Protein AF-A0A3D4BNL2-F1 (afdb_monomer_lite)

Secondary structure (DSSP, 8-state):
-HHHHHHHHTT--EEE-SS-BTTTTTSS---TT-B-TT--HHHHHHHHHHTT-EEEEEE--TT-HHHHHTTHHHHHHHHHHTT---EEE-

Structure (mmCIF, N/CA/C/O backbone):
data_AF-A0A3D4BNL2-F1
#
_entry.id   AF-A0A3D4BNL2-F1
#
loop_
_atom_site.group_PDB
_atom_site.id
_atom_site.type_symbol
_atom_site.label_atom_id
_atom_site.label_alt_id
_atom_site.label_comp_id
_atom_site.label_asym_id
_atom_site.label_entity_id
_atom_site.label_seq_id
_atom_site.pdbx_PDB_ins_code
_atom_site.Cartn_x
_atom_site.Cartn_y
_atom_site.Cartn_z
_atom_site.occupancy
_atom_site.B_iso_or_equiv
_atom_site.auth_seq_id
_atom_site.auth_comp_id
_atom_s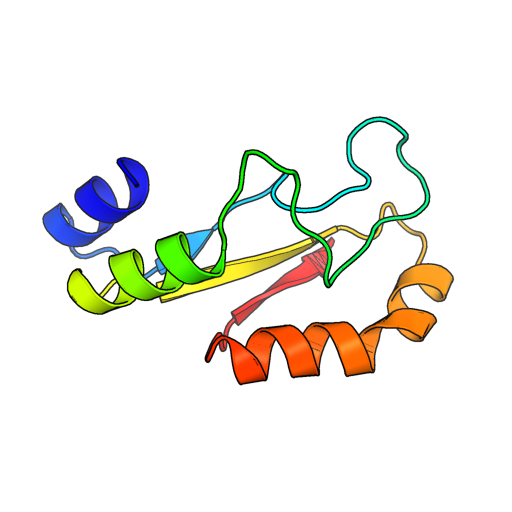ite.auth_asym_id
_atom_site.auth_atom_id
_atom_site.pdbx_PDB_model_num
ATOM 1 N N . LYS A 1 1 ? 1.830 0.862 12.699 1.00 97.62 1 LYS A N 1
ATOM 2 C CA . LYS A 1 1 ? 0.689 0.577 13.606 1.00 97.62 1 LYS A CA 1
ATOM 3 C C . LYS A 1 1 ? 0.282 1.805 14.410 1.00 97.62 1 LYS A C 1
ATOM 5 O O . LYS A 1 1 ? -0.881 2.146 14.335 1.00 97.62 1 LYS A O 1
ATOM 10 N N . GLU A 1 2 ? 1.210 2.538 15.030 1.00 98.56 2 GLU A N 1
ATOM 11 C CA . GLU A 1 2 ? 0.900 3.793 15.751 1.00 98.56 2 GLU A CA 1
ATOM 12 C C . GLU A 1 2 ? 0.043 4.786 14.940 1.00 98.56 2 GLU A C 1
ATOM 14 O O . GLU A 1 2 ? -0.926 5.331 15.450 1.00 98.56 2 GLU A O 1
ATOM 19 N N . TYR A 1 3 ? 0.325 4.954 13.643 1.00 98.75 3 TYR A N 1
ATOM 20 C CA . TYR A 1 3 ? -0.489 5.798 12.756 1.00 98.75 3 TYR A CA 1
ATOM 21 C C . TYR A 1 3 ? -1.910 5.264 12.512 1.00 98.75 3 TYR A C 1
ATOM 23 O O . TYR A 1 3 ? -2.823 6.053 12.306 1.00 98.75 3 TYR A O 1
ATOM 31 N N . ILE A 1 4 ? -2.105 3.943 12.543 1.00 98.88 4 ILE A N 1
ATOM 32 C CA . ILE A 1 4 ? -3.433 3.315 12.463 1.00 98.88 4 ILE A CA 1
ATOM 33 C C . ILE A 1 4 ? -4.199 3.574 13.759 1.00 98.88 4 ILE A C 1
ATOM 35 O O . ILE A 1 4 ? -5.376 3.907 13.705 1.00 98.88 4 ILE A O 1
ATOM 39 N N . ASP A 1 5 ? -3.535 3.461 14.911 1.00 98.81 5 ASP A N 1
ATOM 40 C CA . ASP A 1 5 ? -4.148 3.769 16.207 1.00 98.81 5 ASP A CA 1
ATOM 41 C C . ASP A 1 5 ? -4.573 5.236 16.277 1.00 98.81 5 ASP A C 1
ATOM 43 O O . ASP A 1 5 ? -5.733 5.526 16.556 1.00 98.81 5 ASP A O 1
ATOM 47 N N . PHE A 1 6 ? -3.674 6.149 15.902 1.00 98.88 6 PHE A N 1
ATOM 48 C CA . PHE A 1 6 ? -3.987 7.569 15.801 1.00 98.88 6 PHE A CA 1
ATOM 49 C C . PHE A 1 6 ? -5.160 7.825 14.848 1.00 98.88 6 PHE A C 1
ATOM 51 O O . PHE A 1 6 ? -6.071 8.582 15.176 1.00 98.88 6 PHE A O 1
ATOM 58 N N . ALA A 1 7 ? -5.168 7.188 13.674 1.00 98.81 7 ALA A N 1
ATOM 59 C CA . ALA A 1 7 ? -6.249 7.345 12.712 1.00 98.81 7 ALA A CA 1
ATOM 60 C C . ALA A 1 7 ? -7.597 6.878 13.286 1.00 98.81 7 ALA A C 1
ATOM 62 O O . ALA A 1 7 ? -8.583 7.610 13.197 1.00 98.81 7 ALA A O 1
ATOM 63 N N . ALA A 1 8 ? -7.622 5.723 13.953 1.00 98.75 8 ALA A N 1
ATOM 64 C CA . ALA A 1 8 ? -8.819 5.172 14.579 1.00 98.75 8 ALA A CA 1
ATOM 65 C C . ALA A 1 8 ? -9.351 6.066 15.711 1.00 98.75 8 ALA A C 1
ATOM 67 O O . ALA A 1 8 ? -10.549 6.335 15.777 1.00 98.75 8 ALA A O 1
ATOM 68 N N . GLU A 1 9 ? -8.464 6.581 16.568 1.00 98.75 9 GLU A N 1
ATOM 69 C CA . GLU A 1 9 ? -8.818 7.484 17.673 1.00 98.75 9 GLU A CA 1
ATOM 70 C C . GLU A 1 9 ? -9.371 8.834 17.191 1.00 98.75 9 GLU A C 1
ATOM 72 O O . GLU A 1 9 ? -10.139 9.477 17.906 1.00 98.75 9 GLU A O 1
ATOM 77 N N . ASN A 1 10 ? -9.010 9.255 15.975 1.00 98.75 10 ASN A N 1
ATOM 78 C CA . ASN A 1 10 ? -9.356 10.566 15.422 1.00 98.75 10 ASN A CA 1
ATOM 79 C C . ASN A 1 10 ? -10.358 10.502 14.255 1.00 98.75 10 ASN A C 1
ATOM 81 O O . ASN A 1 10 ? -10.589 11.512 13.590 1.00 98.75 10 ASN A O 1
ATOM 85 N N . GLY A 1 11 ? -10.966 9.341 13.990 1.00 98.31 11 GLY A N 1
ATOM 86 C CA . GLY A 1 11 ? -11.969 9.184 12.929 1.00 98.31 11 GLY A CA 1
ATOM 87 C C . GLY A 1 11 ? -11.418 9.352 11.506 1.00 98.31 11 GLY A C 1
ATOM 88 O O . GLY A 1 11 ? -12.157 9.732 10.597 1.00 98.31 11 GLY A O 1
ATOM 89 N N . ILE A 1 12 ? -10.126 9.090 11.301 1.00 98.69 12 ILE A N 1
ATOM 90 C CA . ILE A 1 12 ? -9.480 9.100 9.986 1.00 98.69 12 ILE A CA 1
ATOM 91 C C . ILE A 1 12 ? -9.611 7.699 9.384 1.00 98.69 12 ILE A C 1
ATOM 93 O O . ILE A 1 12 ? -9.095 6.728 9.927 1.00 98.69 12 ILE A O 1
ATOM 97 N N . GLY A 1 13 ? -10.292 7.596 8.244 1.00 97.88 13 GLY A N 1
ATOM 98 C CA . GLY A 1 13 ? -10.671 6.300 7.676 1.00 97.88 13 GLY A CA 1
ATOM 99 C C . GLY A 1 13 ? -9.550 5.512 6.997 1.00 97.88 13 GLY A C 1
ATOM 100 O O . GLY A 1 13 ? -9.746 4.332 6.733 1.00 97.88 13 GLY A O 1
ATOM 101 N N . ALA A 1 14 ? -8.400 6.121 6.685 1.00 98.38 14 ALA A N 1
ATOM 102 C CA . ALA A 1 14 ? -7.317 5.418 6.000 1.00 98.38 14 ALA A CA 1
ATOM 103 C C . ALA A 1 14 ? -5.927 6.023 6.249 1.00 98.38 14 ALA A C 1
ATOM 105 O O . ALA A 1 14 ? -5.791 7.225 6.481 1.00 98.38 14 ALA A O 1
ATOM 106 N N . VAL A 1 15 ? -4.888 5.191 6.139 1.00 98.69 15 VAL A N 1
ATOM 107 C CA . VAL A 1 15 ? -3.475 5.575 6.295 1.00 98.69 15 VAL A CA 1
ATOM 108 C C . VAL A 1 15 ? -2.679 5.203 5.044 1.00 98.69 15 VAL A C 1
ATOM 110 O O . VAL A 1 15 ? -2.709 4.062 4.589 1.00 98.69 15 VAL A O 1
ATOM 113 N N . LEU A 1 16 ? -1.926 6.165 4.507 1.00 98.69 16 LEU A N 1
ATOM 114 C CA . LEU A 1 16 ? -0.934 5.950 3.450 1.00 98.69 16 LEU A CA 1
ATOM 115 C C . LEU A 1 16 ? 0.411 5.541 4.056 1.00 98.69 16 L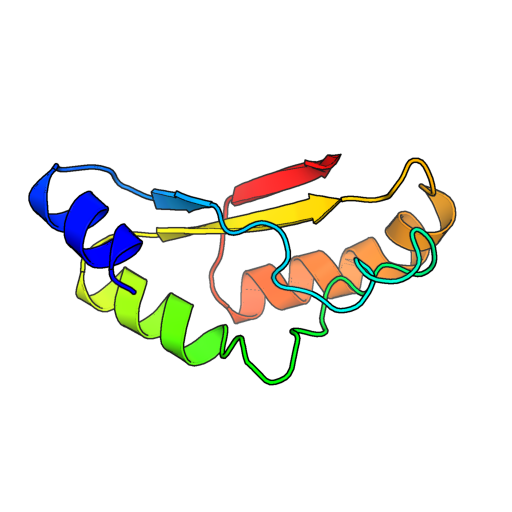EU A C 1
ATOM 117 O O . LEU A 1 16 ? 0.864 6.151 5.024 1.00 98.69 16 LEU A O 1
ATOM 121 N N . VAL A 1 17 ? 1.074 4.561 3.441 1.00 98.25 17 VAL A N 1
ATOM 122 C CA . VAL A 1 17 ? 2.459 4.199 3.765 1.00 98.25 17 VAL A CA 1
ATOM 123 C C . VAL A 1 17 ? 3.311 4.258 2.502 1.00 98.25 17 VAL A C 1
ATOM 125 O O . VAL A 1 17 ? 3.178 3.433 1.600 1.00 98.25 17 VAL A O 1
ATOM 128 N N . GLU A 1 18 ? 4.209 5.236 2.440 1.00 98.12 18 GLU A N 1
ATOM 129 C CA . GLU A 1 18 ? 5.260 5.291 1.422 1.00 98.12 18 GLU A CA 1
ATOM 130 C C . GLU A 1 18 ? 6.514 4.558 1.913 1.00 98.12 18 GLU A C 1
ATOM 132 O O . GLU A 1 18 ? 6.680 4.337 3.111 1.00 98.12 18 GLU A O 1
ATOM 137 N N . GLY A 1 19 ? 7.398 4.147 1.001 1.00 96.31 19 GLY A N 1
ATOM 138 C CA . GLY A 1 19 ? 8.601 3.396 1.381 1.00 96.31 19 GLY A CA 1
ATOM 139 C C . GLY A 1 19 ? 8.380 1.912 1.689 1.00 96.31 19 GLY A C 1
ATOM 140 O O . GLY A 1 19 ? 9.335 1.237 2.055 1.00 96.31 19 GLY A O 1
ATOM 141 N N . TRP A 1 20 ? 7.158 1.386 1.537 1.00 97.88 20 TRP A N 1
ATOM 142 C CA . TRP A 1 20 ? 6.814 0.018 1.947 1.00 97.88 20 TRP A CA 1
ATOM 143 C C . TRP A 1 20 ? 7.500 -1.077 1.114 1.00 97.88 20 TRP A C 1
ATOM 145 O O . TRP A 1 20 ? 7.766 -2.174 1.608 1.00 97.88 20 TRP A O 1
ATOM 155 N N . ASN A 1 21 ? 7.770 -0.799 -0.162 1.00 97.12 21 ASN A N 1
ATOM 156 C CA . ASN A 1 21 ? 8.220 -1.779 -1.139 1.00 97.12 21 ASN A CA 1
ATOM 157 C C . ASN A 1 21 ? 9.708 -1.685 -1.479 1.00 97.12 21 ASN A C 1
ATOM 159 O O . ASN A 1 21 ? 10.331 -0.638 -1.377 1.00 97.12 21 ASN A O 1
ATOM 163 N N . VAL A 1 22 ? 10.294 -2.772 -1.978 1.00 95.56 22 VAL A N 1
ATOM 164 C CA . VAL A 1 22 ? 11.684 -2.764 -2.457 1.00 95.56 22 VAL A CA 1
ATOM 165 C C . VAL A 1 22 ? 11.837 -1.827 -3.665 1.00 95.56 22 VAL A C 1
ATOM 167 O O . VAL A 1 22 ? 11.116 -1.953 -4.657 1.00 95.56 22 VAL A O 1
ATOM 170 N N . GLY A 1 23 ? 12.830 -0.929 -3.611 1.00 92.50 23 GLY A N 1
ATOM 171 C CA . GLY A 1 23 ? 13.182 -0.025 -4.721 1.00 92.50 23 GLY A CA 1
ATOM 172 C C . GLY A 1 23 ? 13.665 1.366 -4.293 1.00 92.50 23 GLY A C 1
ATOM 173 O O . GLY A 1 23 ? 14.376 2.026 -5.048 1.00 92.50 23 GLY A O 1
ATOM 174 N N . TRP A 1 24 ? 13.366 1.774 -3.057 1.00 92.19 24 TRP A N 1
ATOM 175 C CA . TRP A 1 24 ? 13.661 3.121 -2.544 1.00 92.19 24 TRP A CA 1
ATOM 176 C C . TRP A 1 24 ? 15.156 3.426 -2.358 1.00 92.19 24 TRP A C 1
ATOM 178 O O . TRP A 1 24 ? 15.566 4.577 -2.453 1.00 92.19 24 TRP A O 1
ATOM 188 N N . ASN A 1 25 ? 16.000 2.405 -2.169 1.00 83.38 25 ASN A N 1
ATOM 189 C CA . ASN A 1 25 ? 17.438 2.590 -1.920 1.00 83.38 25 ASN A CA 1
ATOM 190 C C . ASN A 1 25 ? 18.283 2.788 -3.198 1.00 83.38 25 ASN A C 1
ATOM 192 O O . ASN A 1 25 ? 19.499 2.932 -3.102 1.00 83.38 25 ASN A O 1
ATOM 196 N N . GLY A 1 26 ? 17.678 2.766 -4.394 1.00 66.56 26 GLY A N 1
ATOM 197 C CA . GLY A 1 26 ? 18.415 2.794 -5.669 1.00 66.56 26 GLY A CA 1
ATOM 198 C C . GLY A 1 26 ? 17.747 3.546 -6.823 1.00 66.56 26 GLY A C 1
ATOM 199 O O . GLY A 1 26 ? 18.300 3.540 -7.922 1.00 66.56 26 GLY A O 1
ATOM 200 N N . TRP A 1 27 ? 16.590 4.184 -6.591 1.00 64.12 27 TRP A N 1
ATOM 201 C CA . TRP A 1 27 ? 15.852 5.055 -7.531 1.00 64.12 27 TRP A CA 1
ATOM 202 C C . TRP A 1 27 ? 15.502 4.433 -8.897 1.00 64.12 27 TRP A C 1
ATOM 204 O O . TRP A 1 27 ? 15.086 5.129 -9.818 1.00 64.12 27 TRP A O 1
ATOM 214 N N . LYS A 1 28 ? 15.681 3.117 -9.054 1.00 66.50 28 LYS A N 1
ATOM 215 C CA . LYS A 1 28 ? 15.363 2.335 -10.254 1.00 66.50 28 LYS A CA 1
ATOM 216 C C . LYS A 1 28 ? 14.904 0.949 -9.815 1.00 66.50 28 LYS A C 1
ATOM 218 O O . LYS A 1 28 ? 15.424 0.416 -8.838 1.00 66.50 28 LYS A O 1
ATOM 223 N N . ASN A 1 29 ? 13.989 0.339 -10.573 1.00 83.69 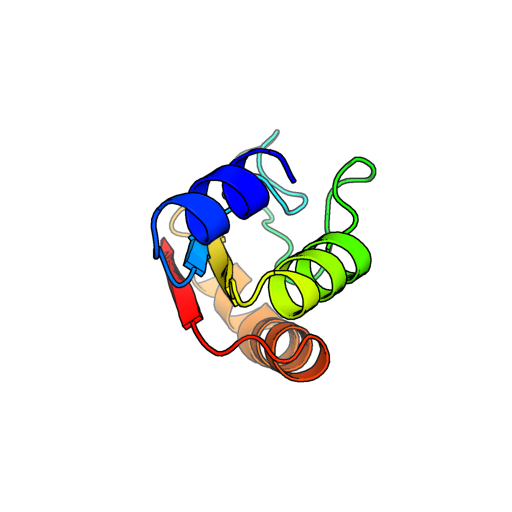29 ASN A N 1
ATOM 224 C CA . ASN A 1 29 ? 13.438 -1.002 -10.325 1.00 83.69 29 ASN A CA 1
ATOM 225 C C . ASN A 1 29 ? 12.483 -1.125 -9.122 1.00 83.69 29 ASN A C 1
ATOM 227 O O . ASN A 1 29 ? 12.578 -2.096 -8.367 1.00 83.69 29 ASN A O 1
ATOM 231 N N . ALA A 1 30 ? 11.525 -0.204 -8.976 1.00 93.75 30 ALA A N 1
ATOM 232 C CA . ALA A 1 30 ? 10.415 -0.379 -8.036 1.00 93.75 30 ALA A CA 1
ATOM 233 C C . ALA A 1 30 ? 9.717 -1.741 -8.245 1.00 93.75 30 ALA A C 1
ATOM 235 O O . ALA A 1 30 ? 9.505 -2.181 -9.387 1.00 93.75 30 ALA A O 1
ATOM 236 N N . ARG A 1 31 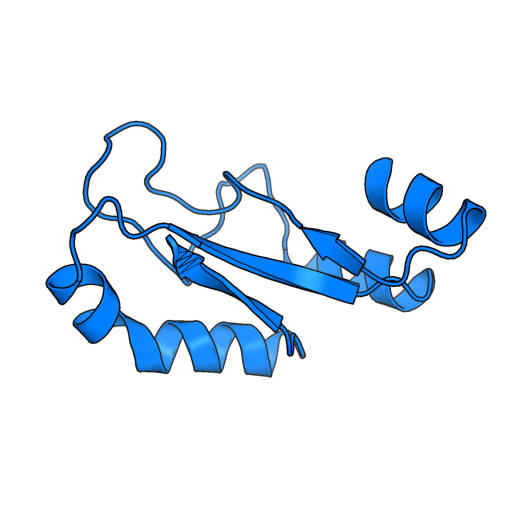? 9.407 -2.424 -7.137 1.00 96.50 31 ARG A N 1
ATOM 237 C CA . ARG A 1 31 ? 8.683 -3.703 -7.105 1.00 96.50 31 ARG A CA 1
ATOM 238 C C . ARG A 1 31 ? 7.341 -3.493 -6.422 1.00 96.50 31 ARG A C 1
ATOM 240 O O . ARG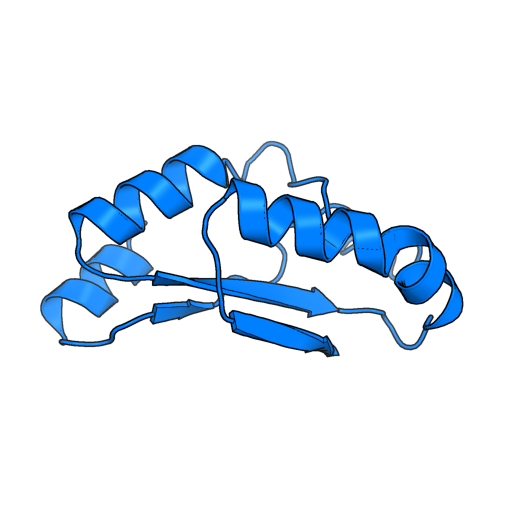 A 1 31 ? 7.316 -3.240 -5.228 1.00 96.50 31 ARG A O 1
ATOM 247 N N . PHE A 1 32 ? 6.234 -3.592 -7.146 1.00 97.94 32 PHE A N 1
ATOM 248 C CA . PHE A 1 32 ? 4.914 -3.214 -6.610 1.00 97.94 32 PHE A CA 1
ATOM 249 C C . PHE A 1 32 ? 4.196 -4.342 -5.850 1.00 97.94 32 PHE A C 1
ATOM 251 O O . PHE A 1 32 ? 3.077 -4.170 -5.386 1.00 97.94 32 PHE A O 1
ATOM 258 N N . THR A 1 33 ? 4.849 -5.495 -5.697 1.00 98.31 33 THR A N 1
ATOM 259 C CA . THR A 1 33 ? 4.321 -6.678 -4.992 1.00 98.31 33 THR A CA 1
ATOM 260 C C . THR A 1 33 ? 5.305 -7.234 -3.959 1.00 98.31 33 THR A C 1
ATOM 262 O O . THR A 1 33 ? 5.154 -8.362 -3.495 1.00 98.31 33 THR A O 1
ATOM 265 N N . LYS A 1 34 ? 6.374 -6.488 -3.645 1.00 97.88 34 LYS A N 1
ATOM 266 C CA . LYS A 1 34 ? 7.452 -6.955 -2.768 1.00 97.88 34 LYS A CA 1
ATOM 267 C C . LYS A 1 34 ? 7.721 -5.945 -1.651 1.00 97.88 34 LYS A C 1
ATOM 269 O O . LYS A 1 34 ? 8.427 -4.966 -1.916 1.00 97.88 34 LYS A O 1
ATOM 274 N N . PRO A 1 35 ? 7.227 -6.187 -0.427 1.00 97.94 35 PRO A N 1
ATOM 275 C CA . PRO A 1 35 ? 7.554 -5.350 0.717 1.00 97.94 35 PRO A CA 1
ATOM 276 C C . PRO A 1 35 ? 9.029 -5.492 1.125 1.00 97.94 35 PRO A C 1
ATOM 278 O O . PRO A 1 35 ? 9.698 -6.473 0.770 1.00 97.94 35 PRO A O 1
ATOM 281 N N . TYR A 1 36 ? 9.548 -4.519 1.873 1.00 97.38 36 TYR A N 1
ATOM 282 C CA . TYR A 1 36 ? 10.791 -4.710 2.621 1.00 97.38 36 TYR A CA 1
ATOM 283 C C . TYR A 1 36 ? 10.603 -5.714 3.778 1.00 97.38 36 TYR A C 1
ATOM 285 O O . TYR A 1 36 ? 9.479 -5.920 4.233 1.00 97.38 36 TYR A O 1
ATOM 293 N N . PRO A 1 37 ? 11.684 -6.353 4.276 1.00 97.31 37 PRO A N 1
ATOM 294 C CA . PRO A 1 37 ? 11.592 -7.345 5.356 1.00 97.31 37 PRO A CA 1
ATOM 295 C C . PRO A 1 37 ? 11.019 -6.820 6.679 1.00 97.31 37 PRO A C 1
ATOM 297 O O . PRO A 1 37 ? 10.578 -7.611 7.505 1.00 97.31 37 PRO A O 1
ATOM 300 N N . ASP A 1 38 ? 11.066 -5.509 6.898 1.00 97.31 38 ASP A N 1
ATOM 301 C CA . ASP A 1 38 ? 10.537 -4.823 8.077 1.00 97.31 38 ASP A CA 1
ATOM 302 C C . ASP A 1 38 ? 9.074 -4.375 7.915 1.00 97.31 38 ASP A C 1
ATOM 304 O O . ASP A 1 38 ? 8.486 -3.855 8.865 1.00 97.31 38 ASP A O 1
ATOM 308 N N . TYR A 1 39 ? 8.464 -4.604 6.747 1.00 98.25 39 TYR A N 1
ATOM 309 C CA . TYR A 1 39 ? 7.083 -4.232 6.464 1.00 98.25 39 TYR A CA 1
ATOM 310 C C . TYR A 1 39 ? 6.209 -5.456 6.169 1.00 98.25 39 TYR A C 1
ATOM 312 O O . TYR A 1 39 ? 6.092 -5.922 5.037 1.00 98.25 39 TYR A O 1
ATOM 320 N N . ASP A 1 40 ? 5.543 -5.957 7.206 1.00 98.44 40 ASP A N 1
ATOM 321 C CA . ASP A 1 40 ? 4.524 -6.998 7.073 1.00 98.44 40 ASP A CA 1
ATOM 322 C C . ASP A 1 40 ? 3.181 -6.375 6.663 1.00 98.44 40 ASP A C 1
ATOM 324 O O . ASP A 1 40 ? 2.403 -5.895 7.491 1.00 98.44 40 ASP A O 1
ATOM 328 N N . ILE A 1 41 ? 2.927 -6.335 5.357 1.00 98.31 41 ILE A N 1
ATOM 329 C CA . ILE A 1 41 ? 1.716 -5.717 4.814 1.00 98.31 41 ILE A CA 1
ATOM 330 C C . ILE A 1 41 ? 0.443 -6.496 5.158 1.00 98.31 41 ILE A C 1
ATOM 332 O O . ILE A 1 41 ? -0.590 -5.872 5.384 1.00 98.31 41 ILE A O 1
ATOM 336 N N . GLU A 1 42 ? 0.495 -7.826 5.254 1.00 98.38 42 GLU A N 1
ATOM 337 C CA . GLU A 1 42 ? -0.676 -8.629 5.628 1.00 98.38 42 GLU A CA 1
ATOM 338 C C . GLU A 1 42 ? -1.103 -8.299 7.060 1.00 98.38 42 GLU A C 1
ATOM 340 O O . GLU A 1 42 ? -2.280 -8.032 7.320 1.00 98.38 42 GLU A O 1
ATOM 345 N N . GLU A 1 43 ? -0.135 -8.212 7.975 1.00 98.69 43 GLU A N 1
ATOM 346 C CA . GLU A 1 43 ? -0.375 -7.817 9.359 1.00 98.69 43 GLU A CA 1
ATOM 347 C C . GLU A 1 43 ? -0.847 -6.363 9.481 1.00 98.69 43 GLU A C 1
ATOM 349 O O . GLU A 1 43 ? -1.740 -6.063 10.277 1.00 98.69 43 GLU A O 1
ATOM 354 N N . VAL A 1 44 ? -0.280 -5.441 8.700 1.00 98.44 44 VAL A N 1
ATOM 355 C CA . VAL A 1 44 ? -0.695 -4.029 8.698 1.00 98.44 44 VAL A CA 1
ATOM 356 C C . VAL A 1 44 ? -2.135 -3.878 8.207 1.00 98.44 44 VAL A C 1
ATOM 358 O O . VAL A 1 44 ? -2.914 -3.154 8.829 1.00 98.44 44 VAL A O 1
ATOM 361 N N . VAL A 1 45 ? -2.512 -4.590 7.143 1.00 98.62 45 VAL A N 1
ATOM 362 C CA . VAL A 1 45 ? -3.880 -4.589 6.608 1.00 98.62 45 VAL A CA 1
ATOM 363 C C . VAL A 1 45 ? -4.858 -5.234 7.587 1.00 98.62 45 VAL A C 1
ATOM 365 O O . VAL A 1 45 ? -5.930 -4.678 7.834 1.00 98.62 45 VAL A O 1
ATOM 368 N N . ARG A 1 46 ? -4.498 -6.376 8.189 1.00 98.75 46 ARG A N 1
ATOM 369 C CA . ARG A 1 46 ? -5.309 -7.027 9.229 1.00 98.75 46 ARG A CA 1
ATOM 370 C C . ARG A 1 46 ? -5.553 -6.082 10.408 1.00 98.75 46 ARG A C 1
ATOM 372 O O . ARG A 1 46 ? -6.699 -5.897 10.808 1.00 98.75 46 ARG A O 1
ATOM 379 N N . TYR A 1 47 ? -4.495 -5.454 10.920 1.00 98.81 47 TYR A N 1
ATOM 380 C CA . TYR A 1 47 ? -4.576 -4.530 12.052 1.00 98.81 47 TYR A CA 1
ATOM 381 C C . TYR A 1 47 ? -5.405 -3.279 11.732 1.00 98.81 47 TYR A C 1
ATOM 383 O O . TYR A 1 47 ? -6.211 -2.849 12.553 1.00 98.81 47 TYR A O 1
ATOM 391 N N . GLY A 1 48 ? -5.246 -2.716 10.528 1.00 98.62 48 GLY A N 1
ATOM 392 C CA . GLY A 1 48 ? -6.067 -1.606 10.043 1.00 98.62 48 GLY A CA 1
ATOM 393 C C . GLY A 1 48 ? -7.556 -1.941 10.063 1.00 98.62 48 GLY A C 1
ATOM 394 O O . GLY A 1 48 ? -8.348 -1.229 10.681 1.00 98.62 48 GLY A O 1
ATOM 395 N N . ARG A 1 49 ? -7.933 -3.091 9.493 1.00 98.12 49 ARG A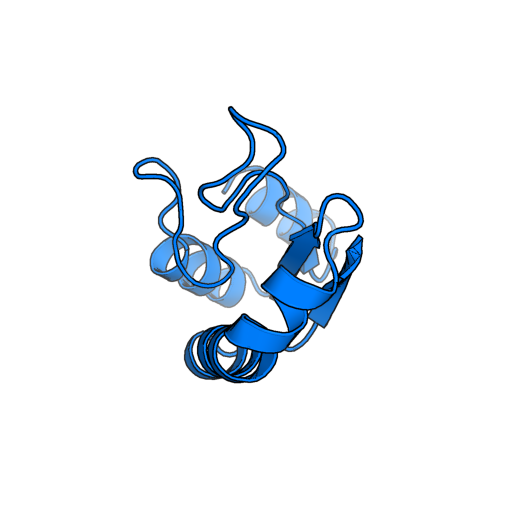 N 1
ATOM 396 C CA . ARG A 1 49 ? -9.328 -3.560 9.477 1.00 98.12 49 ARG A CA 1
ATOM 397 C C . ARG A 1 49 ? -9.923 -3.723 10.868 1.00 98.12 49 ARG A C 1
ATOM 399 O O . ARG A 1 49 ? -11.053 -3.301 11.090 1.00 98.12 49 ARG A O 1
ATOM 406 N N . GLU A 1 50 ? -9.171 -4.290 11.809 1.00 98.56 50 GLU A N 1
ATOM 407 C CA . GLU A 1 50 ? -9.611 -4.432 13.207 1.00 98.56 50 GLU A CA 1
ATOM 408 C C . GLU A 1 50 ? -9.891 -3.085 13.881 1.00 98.56 50 GLU A C 1
ATOM 410 O O . GLU A 1 50 ? -10.712 -3.003 14.794 1.00 98.56 50 GLU A O 1
ATOM 415 N N . LYS A 1 51 ? -9.229 -2.026 13.414 1.00 98.69 51 LYS A N 1
ATOM 416 C CA . LYS A 1 51 ? -9.366 -0.656 13.909 1.00 98.69 51 LYS A CA 1
ATOM 417 C C . LYS A 1 51 ? -10.331 0.200 13.082 1.00 98.69 51 LYS A C 1
ATOM 419 O O . LYS A 1 51 ? -10.543 1.356 13.431 1.00 98.69 51 LYS A O 1
ATOM 424 N N . GLY A 1 52 ? -10.925 -0.347 12.019 1.00 98.38 52 GLY A N 1
ATOM 425 C CA . GLY A 1 52 ? -11.780 0.406 11.098 1.00 98.38 52 GLY A CA 1
ATOM 426 C C . GLY A 1 52 ? -11.020 1.434 10.251 1.00 98.38 52 GLY A C 1
ATOM 427 O O . GLY A 1 52 ? -11.596 2.449 9.872 1.00 98.38 52 GLY A O 1
ATOM 428 N N . VAL A 1 53 ? -9.733 1.187 9.986 1.00 98.69 53 VAL A N 1
ATOM 429 C CA . VAL A 1 53 ? -8.839 2.064 9.220 1.00 98.69 53 VAL A CA 1
ATOM 430 C C . VAL A 1 53 ? -8.268 1.299 8.028 1.00 98.69 53 VAL A C 1
ATOM 432 O O . VAL A 1 53 ? -7.550 0.313 8.193 1.00 98.69 53 VAL A O 1
ATOM 435 N N . ASP A 1 54 ? -8.538 1.775 6.820 1.00 98.25 54 ASP A N 1
ATOM 436 C CA . ASP A 1 54 ? -8.000 1.194 5.593 1.00 98.25 54 ASP A CA 1
ATOM 437 C C . ASP A 1 54 ? -6.530 1.571 5.362 1.00 98.25 54 ASP A C 1
ATOM 439 O O . ASP A 1 54 ? -6.006 2.561 5.879 1.00 98.25 54 ASP A O 1
ATOM 443 N N . ILE A 1 55 ? -5.852 0.791 4.522 1.00 98.62 55 ILE A N 1
ATOM 444 C CA . ILE A 1 55 ? -4.509 1.117 4.039 1.00 98.62 55 ILE A CA 1
ATOM 445 C C . ILE A 1 55 ? -4.609 1.651 2.613 1.00 98.62 55 ILE A C 1
ATOM 447 O O . ILE A 1 55 ? -5.224 1.035 1.742 1.00 98.62 55 ILE A O 1
ATOM 451 N N . ILE A 1 56 ? -3.978 2.795 2.365 1.00 98.75 56 ILE A N 1
ATOM 452 C CA . ILE A 1 56 ? -3.813 3.354 1.023 1.00 98.75 56 ILE A CA 1
ATOM 453 C C . ILE A 1 56 ? -2.508 2.801 0.451 1.00 98.75 56 ILE A C 1
ATOM 455 O O . ILE A 1 56 ? -1.435 3.020 1.016 1.00 98.75 56 ILE A O 1
ATOM 459 N N . MET A 1 57 ? -2.598 2.093 -0.677 1.00 98.69 57 MET A N 1
ATOM 460 C CA . MET A 1 57 ? -1.428 1.584 -1.394 1.00 98.69 57 MET A CA 1
ATOM 461 C C . MET A 1 57 ? -0.608 2.737 -1.996 1.00 98.69 57 MET A C 1
ATOM 463 O O . MET A 1 57 ? -1.146 3.804 -2.297 1.00 98.69 57 MET A O 1
ATOM 467 N N . HIS A 1 58 ? 0.686 2.518 -2.231 1.00 98.62 58 HIS A N 1
ATOM 468 C CA . HIS A 1 58 ? 1.560 3.488 -2.887 1.00 98.62 58 HIS A CA 1
ATOM 469 C C . HIS A 1 58 ? 2.379 2.855 -4.019 1.00 98.62 58 HIS A C 1
ATOM 471 O O . HIS A 1 58 ? 3.141 1.919 -3.771 1.00 98.62 58 HIS A O 1
ATOM 477 N N . HIS A 1 59 ? 2.252 3.389 -5.238 1.00 98.19 59 HIS A N 1
ATOM 478 C CA . HIS A 1 59 ? 3.021 3.004 -6.428 1.00 98.19 59 HIS A CA 1
ATOM 479 C C . HIS A 1 59 ? 3.811 4.206 -6.976 1.00 98.19 59 HIS A C 1
ATOM 481 O O . HIS A 1 59 ? 3.377 4.860 -7.922 1.00 98.19 59 HIS A O 1
ATOM 487 N N . GLU A 1 60 ? 4.975 4.484 -6.387 1.00 97.12 60 GLU A N 1
ATOM 488 C CA . GLU A 1 60 ? 5.958 5.429 -6.940 1.00 97.12 60 GLU A CA 1
ATOM 489 C C . GLU A 1 60 ? 6.757 4.755 -8.065 1.00 97.12 60 GLU A C 1
ATOM 491 O O . GLU A 1 60 ? 7.344 3.681 -7.885 1.00 97.12 60 GLU A O 1
ATOM 496 N N . THR A 1 61 ? 6.759 5.377 -9.238 1.00 95.88 61 THR A N 1
ATOM 497 C CA . THR A 1 61 ? 7.347 4.856 -10.474 1.00 95.88 61 THR A CA 1
ATOM 498 C C . THR A 1 61 ? 8.723 5.435 -10.767 1.00 95.88 61 THR A C 1
ATOM 500 O O . THR A 1 61 ? 9.431 4.878 -11.607 1.00 95.88 61 THR A O 1
ATOM 503 N N . TYR A 1 62 ? 9.124 6.521 -10.098 1.00 93.88 62 TYR A N 1
ATOM 504 C CA . TYR A 1 62 ? 10.333 7.291 -10.402 1.00 93.88 62 TYR A CA 1
ATOM 505 C C . TYR A 1 62 ? 10.401 7.721 -11.873 1.00 93.88 62 TYR A C 1
ATOM 507 O O . TYR A 1 62 ? 11.469 7.709 -12.489 1.00 93.88 62 TYR A O 1
ATOM 515 N N . ALA A 1 63 ? 9.244 8.062 -12.448 1.00 94.06 63 ALA A N 1
ATOM 516 C CA . ALA A 1 63 ? 9.084 8.363 -13.867 1.00 94.06 63 ALA A CA 1
ATOM 517 C C . ALA A 1 63 ? 9.553 7.233 -14.819 1.00 94.06 63 ALA A C 1
ATOM 519 O O . ALA A 1 63 ? 9.934 7.505 -15.960 1.00 94.06 63 ALA A O 1
ATOM 520 N N . ASP A 1 64 ? 9.499 5.965 -14.386 1.00 93.94 64 ASP A N 1
ATOM 521 C CA . ASP A 1 64 ? 9.692 4.773 -15.229 1.00 93.94 64 ASP A CA 1
ATOM 522 C C . ASP A 1 64 ? 8.347 4.055 -15.485 1.00 93.94 64 ASP A C 1
ATOM 524 O O . ASP A 1 64 ? 8.064 3.002 -14.892 1.00 93.94 64 ASP A O 1
ATOM 528 N N . PRO A 1 65 ? 7.490 4.597 -16.376 1.00 94.69 65 PRO A N 1
ATOM 529 C CA . PRO A 1 65 ? 6.181 4.014 -16.666 1.00 94.69 65 PRO A CA 1
ATOM 530 C C . PRO A 1 65 ? 6.291 2.623 -17.298 1.00 94.69 65 PRO A C 1
ATOM 532 O O . PRO A 1 65 ? 5.441 1.776 -17.061 1.00 94.69 65 PRO A O 1
ATOM 535 N N . ALA A 1 66 ? 7.370 2.326 -18.031 1.00 96.25 66 ALA A N 1
ATOM 536 C CA . ALA A 1 66 ? 7.555 1.014 -18.644 1.00 96.25 66 ALA A CA 1
ATOM 537 C C . ALA A 1 66 ? 7.752 -0.092 -17.591 1.00 96.25 66 ALA A C 1
ATOM 539 O O . ALA A 1 66 ? 7.307 -1.224 -17.784 1.00 96.25 66 ALA A O 1
ATOM 540 N N . ASN A 1 67 ? 8.436 0.200 -16.479 1.00 95.88 67 ASN A N 1
ATOM 541 C CA . ASN A 1 67 ? 8.532 -0.727 -15.350 1.00 95.88 67 ASN A CA 1
ATOM 542 C C . ASN A 1 67 ? 7.198 -0.917 -14.625 1.00 95.88 67 ASN A C 1
ATOM 544 O O . ASN A 1 67 ? 6.938 -2.024 -14.144 1.00 95.88 67 ASN A O 1
ATOM 548 N N . TYR A 1 68 ? 6.382 0.134 -14.553 1.00 97.31 68 TYR A N 1
ATOM 549 C CA . TYR A 1 68 ? 5.060 0.059 -13.947 1.00 97.31 68 TYR A CA 1
ATOM 550 C C . TYR A 1 68 ? 4.086 -0.744 -14.809 1.00 97.31 68 TYR A C 1
ATOM 552 O O . TYR A 1 68 ? 3.521 -1.709 -14.306 1.00 97.31 68 TYR A O 1
ATOM 560 N N . ASP A 1 69 ? 4.001 -0.462 -16.111 1.00 98.00 69 ASP A N 1
ATOM 561 C CA . ASP A 1 69 ? 3.139 -1.182 -17.059 1.00 98.00 69 ASP A CA 1
ATOM 562 C C . ASP A 1 69 ? 3.395 -2.696 -17.037 1.00 98.00 69 ASP A C 1
ATOM 564 O O . ASP A 1 69 ? 2.459 -3.491 -17.006 1.00 98.00 69 ASP A O 1
ATOM 568 N N . ARG A 1 70 ? 4.666 -3.123 -16.959 1.00 98.12 70 ARG A N 1
ATOM 569 C CA . ARG A 1 70 ? 5.029 -4.552 -16.860 1.00 98.12 70 ARG A CA 1
ATOM 570 C C . ARG A 1 70 ? 4.554 -5.237 -15.574 1.00 98.12 70 ARG A C 1
ATOM 572 O O . ARG A 1 70 ? 4.528 -6.463 -15.529 1.00 98.12 70 ARG A O 1
ATOM 579 N N . GLN A 1 71 ? 4.257 -4.475 -14.526 1.00 98.38 71 GLN A N 1
ATOM 580 C CA . GLN A 1 71 ? 3.852 -4.974 -13.210 1.00 98.38 71 GLN A CA 1
ATOM 581 C C . GLN A 1 71 ? 2.405 -4.599 -12.855 1.00 98.38 71 GLN A C 1
ATOM 583 O O . GLN A 1 71 ? 1.922 -5.037 -11.812 1.00 98.38 71 GLN A O 1
ATOM 588 N N . LEU A 1 72 ? 1.713 -3.817 -13.689 1.00 98.12 72 LEU A N 1
ATOM 589 C CA . LEU A 1 72 ? 0.458 -3.147 -13.345 1.00 98.12 72 LEU A CA 1
ATOM 590 C C . LEU A 1 72 ? -0.632 -4.136 -12.921 1.00 98.12 72 LEU A C 1
ATOM 592 O O . LEU A 1 72 ? -1.197 -4.006 -11.836 1.00 98.12 72 LEU A O 1
ATOM 596 N N . ASP A 1 73 ? -0.851 -5.174 -13.730 1.00 98.62 73 ASP A N 1
ATOM 597 C CA . ASP A 1 73 ? -1.841 -6.216 -13.446 1.00 98.62 73 ASP A CA 1
ATOM 598 C C . ASP A 1 73 ? -1.523 -6.948 -12.139 1.00 98.62 73 ASP A C 1
ATOM 600 O O . ASP A 1 73 ? -2.395 -7.121 -11.289 1.00 98.62 73 ASP A O 1
ATOM 604 N N . SER A 1 74 ? -0.257 -7.327 -11.932 1.00 98.69 74 SER A N 1
ATOM 605 C CA . SER A 1 74 ? 0.166 -7.993 -10.695 1.00 98.69 74 SER A CA 1
ATOM 606 C C . SER A 1 74 ? 0.055 -7.090 -9.469 1.00 98.69 74 SER A C 1
ATOM 608 O O . SER A 1 74 ? -0.284 -7.570 -8.392 1.00 98.69 74 SER A O 1
ATOM 610 N N . ALA A 1 75 ? 0.304 -5.790 -9.625 1.00 98.62 75 ALA A N 1
ATOM 611 C CA . ALA A 1 75 ? 0.237 -4.817 -8.546 1.00 98.62 75 ALA A CA 1
ATOM 612 C C . ALA A 1 75 ? -1.213 -4.607 -8.095 1.00 98.62 75 ALA A C 1
ATOM 614 O O . ALA A 1 75 ? -1.514 -4.667 -6.904 1.00 98.62 75 ALA A O 1
ATOM 615 N N . PHE A 1 76 ? -2.138 -4.451 -9.045 1.00 98.69 76 PHE A N 1
ATOM 616 C CA . PHE A 1 76 ? -3.561 -4.346 -8.730 1.00 98.69 76 PHE A CA 1
ATOM 617 C C . PHE A 1 76 ? -4.166 -5.661 -8.243 1.00 98.69 76 PHE A C 1
ATOM 619 O O . PHE A 1 76 ? -5.022 -5.636 -7.358 1.00 98.69 76 PHE A O 1
ATOM 626 N N . GLN A 1 77 ? -3.714 -6.810 -8.753 1.00 98.81 77 GLN A N 1
ATOM 627 C CA . GLN A 1 77 ? -4.123 -8.102 -8.208 1.00 98.81 77 GLN A CA 1
ATOM 628 C C . GLN A 1 77 ? -3.649 -8.255 -6.758 1.00 98.81 77 GLN A C 1
ATOM 630 O O . GLN A 1 77 ? -4.444 -8.631 -5.905 1.00 98.81 77 GLN A O 1
ATOM 635 N N . TYR A 1 78 ? -2.412 -7.858 -6.450 1.00 98.69 78 TYR A N 1
ATOM 636 C CA . TYR A 1 78 ? -1.883 -7.868 -5.087 1.00 98.69 78 TYR A CA 1
ATOM 637 C C . TYR A 1 78 ? -2.688 -6.968 -4.141 1.00 98.69 78 TYR A C 1
ATOM 639 O O . TYR A 1 78 ? -3.052 -7.386 -3.043 1.00 98.69 78 TYR A O 1
ATOM 647 N N . MET A 1 79 ? -3.054 -5.761 -4.588 1.00 98.62 79 MET A N 1
ATOM 648 C CA . MET A 1 79 ? -3.977 -4.896 -3.846 1.00 98.62 79 MET A CA 1
ATOM 649 C C . MET A 1 79 ? -5.326 -5.577 -3.604 1.00 98.62 79 MET A C 1
ATOM 651 O O . MET A 1 79 ? -5.839 -5.541 -2.489 1.00 98.62 79 MET A O 1
ATOM 655 N N . LYS A 1 80 ? -5.902 -6.203 -4.635 1.00 98.50 80 LYS A N 1
ATOM 656 C CA . LYS A 1 80 ? -7.196 -6.884 -4.549 1.00 98.50 80 LYS A CA 1
ATOM 657 C C . LYS A 1 80 ? -7.160 -8.069 -3.586 1.00 98.50 80 LYS A C 1
ATOM 659 O O . LYS A 1 80 ? -8.098 -8.223 -2.809 1.00 98.50 80 LYS A O 1
ATOM 664 N N . ASP A 1 81 ? -6.095 -8.865 -3.607 1.00 98.50 81 ASP A N 1
ATOM 665 C CA . ASP A 1 81 ? -5.906 -10.007 -2.705 1.00 98.50 81 ASP A CA 1
ATOM 666 C C . ASP A 1 81 ? -5.786 -9.546 -1.248 1.00 98.50 81 ASP A C 1
ATOM 668 O O . ASP A 1 81 ? -6.350 -10.158 -0.340 1.00 98.50 81 ASP A O 1
ATOM 672 N N . LEU A 1 82 ? -5.145 -8.396 -1.033 1.00 98.38 82 LEU A N 1
ATOM 673 C CA . LEU A 1 82 ? -5.110 -7.711 0.255 1.00 98.38 82 LEU A CA 1
ATOM 674 C C . LEU A 1 82 ? -6.404 -6.954 0.569 1.00 98.38 82 LEU A C 1
ATOM 676 O O . LEU A 1 82 ? -6.519 -6.427 1.667 1.00 98.38 82 LEU A O 1
ATOM 680 N N . GLY A 1 83 ? -7.386 -6.892 -0.337 1.00 98.06 83 GLY A N 1
ATOM 681 C CA . GLY A 1 83 ? -8.635 -6.131 -0.220 1.00 98.06 83 GLY A CA 1
ATOM 682 C C . GLY A 1 83 ? -8.431 -4.629 0.001 1.00 98.06 83 GLY A C 1
ATOM 683 O O . GLY A 1 83 ? -9.087 -4.043 0.859 1.00 98.06 83 GLY A O 1
ATOM 684 N N . LEU A 1 84 ? -7.485 -4.041 -0.734 1.00 98.25 84 LEU A N 1
ATOM 685 C CA . LEU A 1 84 ? -7.197 -2.609 -0.785 1.00 98.25 84 LEU A CA 1
ATOM 686 C C . LEU A 1 84 ? -7.847 -1.988 -2.024 1.00 98.25 84 LEU A C 1
ATOM 688 O O . LEU A 1 84 ? -7.792 -2.554 -3.116 1.00 98.25 84 LEU A O 1
ATOM 692 N N . HIS A 1 85 ? -8.434 -0.801 -1.865 1.00 96.19 85 HIS A N 1
ATOM 693 C CA . HIS A 1 85 ? -9.254 -0.168 -2.908 1.00 96.19 85 HIS A CA 1
ATOM 694 C C . HIS A 1 85 ? -8.744 1.198 -3.380 1.00 96.19 85 HIS A C 1
ATOM 696 O O . HIS A 1 85 ? -9.292 1.761 -4.325 1.00 96.19 85 HIS A O 1
ATOM 702 N N . VAL A 1 86 ? -7.697 1.733 -2.747 1.00 98.25 86 VAL A N 1
ATOM 703 C CA . VAL A 1 86 ? -7.141 3.055 -3.057 1.00 98.25 86 VAL A CA 1
ATOM 704 C C . VAL A 1 86 ? -5.631 2.941 -3.214 1.00 98.25 86 VAL A C 1
ATOM 706 O O . VAL A 1 86 ? -4.964 2.293 -2.407 1.00 98.25 86 VAL A O 1
ATOM 709 N N . VAL A 1 87 ? -5.094 3.589 -4.246 1.00 98.62 87 VAL A N 1
ATOM 710 C CA . VAL A 1 87 ? -3.654 3.731 -4.468 1.00 98.62 87 VAL A CA 1
ATOM 711 C C . VAL A 1 87 ? -3.311 5.183 -4.770 1.00 98.62 87 VAL A C 1
ATOM 713 O O . VAL A 1 87 ? -3.995 5.844 -5.550 1.00 98.62 87 VAL A O 1
ATOM 716 N N . LYS A 1 88 ? -2.231 5.674 -4.164 1.00 98.75 88 LYS A N 1
ATOM 717 C CA . LYS A 1 88 ? -1.524 6.874 -4.608 1.00 98.75 88 LYS A CA 1
ATOM 718 C C . LYS A 1 88 ? -0.445 6.449 -5.607 1.00 98.75 88 LYS A C 1
ATOM 720 O O . LYS A 1 88 ? 0.382 5.597 -5.289 1.00 98.75 88 LYS A O 1
ATOM 725 N N . THR A 1 89 ? -0.439 7.047 -6.792 1.00 98.06 89 THR A N 1
ATOM 726 C CA . THR A 1 89 ? 0.600 6.842 -7.816 1.00 98.06 89 THR A CA 1
ATOM 727 C C . THR A 1 89 ? 1.532 8.052 -7.893 1.00 98.06 89 THR A C 1
ATOM 729 O O . THR A 1 89 ? 1.094 9.165 -7.582 1.00 98.06 89 THR A O 1
ATOM 732 N N . GLY A 1 90 ? 2.773 7.844 -8.339 1.00 95.44 90 GLY A N 1
ATOM 733 C CA . GLY A 1 90 ? 3.799 8.880 -8.523 1.00 95.44 90 GLY A CA 1
ATOM 734 C C . GLY A 1 90 ? 4.740 8.553 -9.666 1.00 95.44 90 GLY A C 1
ATOM 735 O O . GLY A 1 90 ? 5.007 7.347 -9.858 1.00 95.44 90 GLY A O 1
#

pLDDT: mean 96.35, std 6.24, range [64.12, 98.88]

Sequence (90 aa):
KEYIDFAAENGIGAVLVEGWNVGWNGWKNARFTKPYPDYDIEEVVRYGREKGVDIIMHHETYADPANYDRQLDSAFQYMKDLGLHVVKTG

Radius of gyration: 13.28 Å; chains: 1; bounding box: 30×21×36 Å

Foldseek 3Di:
DVVLVVCLVVVNQEDEDPPQFPDVVPLDQTDLQHGDPVHDPLVVLVVSVVSNHHYEAEAECSPPVVSCVVCVVVNVVSCVVSPHDHYDYD